Protein AF-A0A6L2M7M3-F1 (afdb_monomer_lite)

Radius of gyration: 25.49 Å; chains: 1; bounding box: 40×54×68 Å

InterPro domains:
  IPR006594 LIS1 homology motif [PS50896] (2-34)
  IPR007582 TFIID subunit TAF5, NTD2 domain [PF04494] (57-158)
  IPR007582 TFIID subunit TAF5, NTD2 domain [cd08044] (58-158)
  IPR037264 TFIID subunit TAF5, NTD2 domain superfamily [G3DSA:1.25.40.500] (37-158)
  IPR037264 TFIID subunit TAF5, NTD2 domain superfamily [SSF160897] (48-158)

Sequence (158 aa):
MDKEDYDKLIIKYLRRRGFTQTEQIFQQEQQNNNADTSQLDPDVTKQILGLSQSESVPALYHDGYSKLRSWTDSSLELYKHELLRVLYPVFIHCFMDLIAKGHLQEARTFFNTFRGDHEMMHSRDLTKLEGVLSPSHLEEMEFAHTLRQSKVKIKICQ

Foldseek 3Di:
DDPVVVLVVVLVVCVVVVVPVVNVVSVVVVVVVVPDPDDDPPVNVCVVVVVVVPPDPLVCLLVVLVVLVVVLVPDDPVCNVLSLVVSVLSLVVSLLSCQLVVVQVSSVVSCVVCVVSCCVPQVVVSVVVVPPRHNVVCVVDPVNVCSVPDDDDRDGDD

pLDDT: mean 74.79, std 11.41, range [43.62, 88.94]

Structure (mmCIF, N/CA/C/O backbone):
data_AF-A0A6L2M7M3-F1
#
_entry.id   AF-A0A6L2M7M3-F1
#
loop_
_atom_site.group_PDB
_atom_site.id
_atom_site.type_symbol
_atom_site.label_atom_id
_atom_site.label_alt_id
_atom_site.label_comp_id
_atom_site.label_asym_id
_atom_site.label_entity_id
_atom_site.label_seq_id
_atom_site.pdbx_PDB_ins_code
_atom_site.Cartn_x
_atom_site.Cartn_y
_atom_site.Cartn_z
_atom_site.occupancy
_atom_site.B_iso_or_equiv
_atom_site.auth_seq_id
_atom_site.auth_comp_id
_atom_site.auth_asym_id
_atom_site.auth_atom_id
_atom_site.pdbx_PDB_model_num
ATOM 1 N N . MET A 1 1 ? -5.192 -27.085 47.173 1.00 52.66 1 MET A N 1
ATOM 2 C CA . MET A 1 1 ? -6.113 -27.798 46.268 1.00 52.66 1 MET A CA 1
ATOM 3 C C . MET A 1 1 ? -5.301 -28.083 45.030 1.00 52.66 1 MET A C 1
ATOM 5 O O . MET A 1 1 ? -4.847 -27.134 44.397 1.00 52.66 1 MET A O 1
ATOM 9 N N . ASP A 1 2 ? -4.983 -29.350 44.809 1.00 72.25 2 ASP A N 1
ATOM 10 C CA . ASP A 1 2 ? -3.949 -29.757 43.861 1.00 72.25 2 ASP A CA 1
ATOM 11 C C . ASP A 1 2 ? -4.478 -29.709 42.424 1.00 72.25 2 ASP A C 1
ATOM 13 O O . ASP A 1 2 ? -5.677 -29.863 42.189 1.00 72.25 2 ASP A O 1
ATOM 17 N N . LYS A 1 3 ? -3.599 -29.457 41.446 1.00 72.19 3 LYS A N 1
ATOM 18 C CA . LYS A 1 3 ? -3.962 -29.394 40.014 1.00 72.19 3 LYS A CA 1
ATOM 19 C C . LYS A 1 3 ? -4.740 -30.635 39.561 1.00 72.19 3 LYS A C 1
ATOM 21 O O . LYS A 1 3 ? -5.735 -30.521 38.857 1.00 72.19 3 LYS A O 1
ATOM 26 N N . GLU A 1 4 ? -4.353 -31.795 40.077 1.00 74.50 4 GLU A N 1
ATOM 27 C CA . GLU A 1 4 ? -5.000 -33.074 39.788 1.00 74.50 4 GLU A CA 1
ATOM 28 C C . GLU A 1 4 ? -6.469 -33.136 40.239 1.00 74.50 4 GLU A C 1
ATOM 30 O O . GLU A 1 4 ? -7.274 -33.839 39.624 1.00 74.50 4 GLU A O 1
ATOM 35 N N . ASP A 1 5 ? -6.847 -32.406 41.293 1.00 81.50 5 ASP A N 1
ATOM 36 C CA . ASP A 1 5 ? -8.242 -32.330 41.742 1.00 81.50 5 ASP A CA 1
ATOM 37 C C . ASP A 1 5 ? -9.095 -31.466 40.807 1.00 81.50 5 ASP A C 1
ATOM 39 O O . ASP A 1 5 ? -10.264 -31.785 40.569 1.00 81.50 5 ASP A O 1
ATOM 43 N N . TYR A 1 6 ? -8.515 -30.410 40.228 1.00 84.94 6 TYR A N 1
ATOM 44 C CA . TYR A 1 6 ? -9.181 -29.608 39.199 1.00 84.94 6 TYR A CA 1
ATOM 45 C C . TYR A 1 6 ? -9.397 -30.413 37.920 1.00 84.94 6 TYR A C 1
ATOM 47 O O . TYR A 1 6 ? -10.501 -30.402 37.374 1.00 84.94 6 TYR A O 1
ATOM 55 N N . ASP A 1 7 ? -8.398 -31.178 37.490 1.00 82.88 7 ASP A N 1
ATOM 56 C CA . ASP A 1 7 ? -8.493 -31.997 36.279 1.00 82.88 7 ASP A CA 1
ATOM 57 C C . ASP A 1 7 ? -9.574 -33.078 36.421 1.00 82.88 7 ASP A C 1
ATOM 59 O O . ASP A 1 7 ? -10.421 -33.263 35.539 1.00 82.88 7 ASP 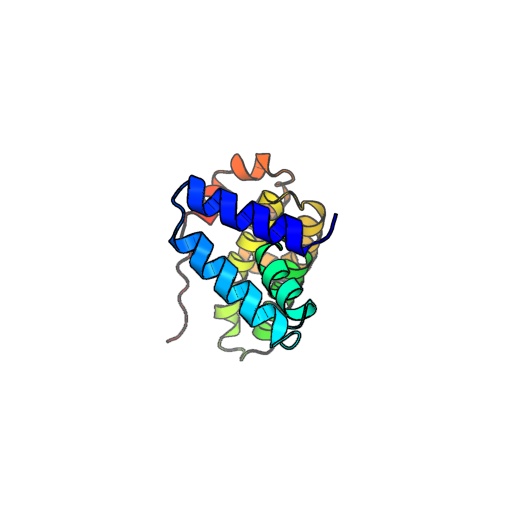A O 1
ATOM 63 N N . LYS A 1 8 ? -9.644 -33.728 37.591 1.00 84.44 8 LYS A N 1
ATOM 64 C CA . LYS A 1 8 ? -10.724 -34.673 37.922 1.00 84.44 8 LYS A CA 1
ATOM 65 C C . LYS A 1 8 ? -12.100 -34.003 37.908 1.00 84.44 8 LYS A C 1
ATOM 67 O O . LYS A 1 8 ? -13.078 -34.615 37.464 1.00 84.44 8 LYS A O 1
ATOM 72 N N . LEU A 1 9 ? -12.199 -32.758 38.379 1.00 86.50 9 LEU A N 1
ATOM 73 C CA . LEU A 1 9 ? -13.450 -31.998 38.378 1.00 86.50 9 LEU A CA 1
ATOM 74 C C . LEU A 1 9 ? -13.901 -31.649 36.951 1.00 86.50 9 LEU A C 1
ATOM 76 O O . LEU A 1 9 ? -15.084 -31.801 36.632 1.00 86.50 9 LEU A O 1
ATOM 80 N N . ILE A 1 10 ? -12.965 -31.252 36.085 1.00 85.38 10 ILE A N 1
ATOM 81 C CA . ILE A 1 10 ? -13.210 -30.913 34.676 1.00 85.38 10 ILE A CA 1
ATOM 82 C C . ILE A 1 10 ? -13.703 -32.143 33.906 1.00 85.38 10 ILE A C 1
ATOM 84 O O . ILE A 1 10 ? -14.741 -32.074 33.246 1.00 85.38 10 ILE A O 1
ATOM 88 N N . ILE A 1 11 ? -13.053 -33.300 34.063 1.00 84.38 11 ILE A N 1
ATOM 89 C CA . ILE A 1 11 ? -13.476 -34.554 33.413 1.00 84.38 11 ILE A CA 1
ATOM 90 C C . ILE A 1 11 ? -14.891 -34.951 33.858 1.00 84.38 11 ILE A C 1
ATOM 92 O O . ILE A 1 11 ? -15.746 -35.302 33.039 1.00 84.38 11 ILE A O 1
ATOM 96 N N . LYS A 1 12 ? -15.185 -34.842 35.159 1.00 86.06 12 LYS A N 1
ATOM 97 C CA . LYS A 1 12 ? -16.521 -35.138 35.700 1.00 86.06 12 LYS A CA 1
ATOM 98 C C . LYS A 1 12 ? -17.590 -34.199 35.133 1.00 86.06 12 LYS A C 1
ATOM 100 O O . LYS A 1 12 ? -18.716 -34.639 34.883 1.00 86.06 12 LYS A O 1
ATOM 105 N N . TYR A 1 13 ? -17.251 -32.928 34.922 1.00 88.12 13 TYR A N 1
ATOM 106 C CA . TYR A 1 13 ? -18.142 -31.940 34.316 1.00 88.12 13 TYR A CA 1
ATOM 107 C C . TYR A 1 13 ? -18.400 -32.228 32.830 1.00 88.12 13 TYR A C 1
ATOM 109 O O . TYR A 1 13 ? -19.559 -32.260 32.406 1.00 88.12 13 TYR A O 1
ATOM 117 N N . LEU A 1 14 ? -17.349 -32.511 32.056 1.00 87.25 14 LEU A N 1
ATOM 118 C CA . LEU A 1 14 ? -17.443 -32.834 30.628 1.00 87.25 14 LEU A CA 1
ATOM 119 C C . LEU A 1 14 ? -18.310 -34.076 30.388 1.00 87.25 14 LEU A C 1
ATOM 121 O O . LEU A 1 14 ? -19.216 -34.046 29.550 1.00 87.25 14 LEU A O 1
ATOM 125 N N . ARG A 1 15 ? -18.132 -35.116 31.214 1.00 82.06 15 ARG A N 1
ATOM 126 C CA . ARG A 1 15 ? -18.962 -36.328 31.185 1.00 82.06 15 ARG A CA 1
ATOM 127 C C . ARG A 1 15 ? -20.424 -36.044 31.509 1.00 82.06 15 ARG A C 1
ATOM 129 O O . ARG A 1 15 ? -21.317 -36.582 30.863 1.00 82.06 15 ARG A O 1
ATOM 136 N N . ARG A 1 16 ? -20.688 -35.185 32.501 1.00 88.25 16 ARG A N 1
ATOM 137 C CA . ARG A 1 16 ? -22.059 -34.822 32.899 1.00 88.25 16 ARG A CA 1
ATOM 138 C C . ARG A 1 16 ? -22.804 -34.081 31.788 1.00 88.25 16 ARG A C 1
ATOM 140 O O . ARG A 1 16 ? -24.019 -34.221 31.690 1.00 88.25 16 ARG A O 1
ATOM 147 N N . ARG A 1 17 ? -22.090 -33.294 30.982 1.00 85.38 17 ARG A N 1
ATOM 148 C CA . ARG A 1 17 ? -22.642 -32.513 29.866 1.00 85.38 17 ARG A CA 1
ATOM 149 C C . ARG A 1 17 ? -22.679 -33.265 28.529 1.00 85.38 17 ARG A C 1
ATOM 151 O O . ARG A 1 17 ? -23.317 -32.771 27.609 1.00 85.38 17 ARG A O 1
ATOM 158 N N . GLY A 1 18 ? -22.046 -34.436 28.429 1.00 81.25 18 GLY A N 1
ATOM 159 C CA . GLY A 1 18 ? -22.053 -35.261 27.216 1.00 81.25 18 GLY A CA 1
ATOM 160 C C . GLY A 1 18 ? -21.029 -34.848 26.152 1.00 81.25 18 GLY A C 1
ATOM 161 O O . GLY A 1 18 ? -21.172 -35.233 24.996 1.00 81.25 18 GLY A O 1
ATOM 162 N N . PHE A 1 19 ? -19.993 -34.088 26.517 1.00 81.94 19 PHE A N 1
ATOM 163 C CA . PHE A 1 19 ? -18.924 -33.684 25.596 1.00 81.94 19 PHE A CA 1
ATOM 164 C C . PHE A 1 19 ? -17.858 -34.782 25.464 1.00 81.94 19 PHE A C 1
ATOM 166 O O . PHE A 1 19 ? -16.736 -34.646 25.949 1.00 81.94 19 PHE A O 1
ATOM 173 N N . THR A 1 20 ? -18.217 -35.888 24.811 1.00 76.44 20 THR A N 1
ATOM 174 C CA . THR A 1 20 ? -17.347 -37.068 24.643 1.00 76.44 20 THR A CA 1
ATOM 175 C C . T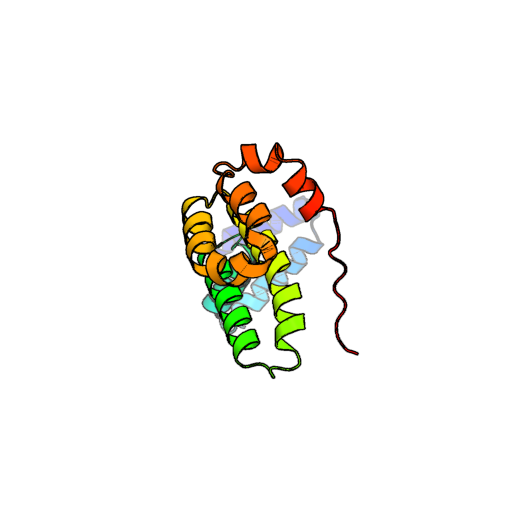HR A 1 20 ? -16.098 -36.770 23.815 1.00 76.44 20 THR A C 1
ATOM 177 O O . THR A 1 20 ? -15.006 -37.205 24.169 1.00 76.44 20 THR A O 1
ATOM 180 N N . GLN A 1 21 ? -16.235 -35.969 22.755 1.00 73.00 21 GLN A N 1
ATOM 181 C CA . GLN A 1 21 ? -15.111 -35.555 21.910 1.00 73.00 21 GLN A CA 1
ATOM 182 C C . GLN A 1 21 ? -14.098 -34.703 22.691 1.00 73.00 21 GLN A C 1
ATOM 184 O O . GLN A 1 21 ? -12.893 -34.900 22.573 1.00 73.00 21 GLN A O 1
ATOM 189 N N . THR A 1 22 ? -14.577 -33.787 23.536 1.00 75.44 22 THR A N 1
ATOM 190 C CA . THR A 1 22 ? -13.723 -32.918 24.360 1.00 75.44 22 THR A CA 1
ATOM 191 C C . THR A 1 22 ? -13.041 -33.689 25.492 1.00 75.44 22 THR A C 1
ATOM 193 O O . THR A 1 22 ? -11.886 -33.409 25.796 1.00 75.44 22 THR A O 1
ATOM 196 N N . GLU A 1 23 ? -13.709 -34.686 26.088 1.00 78.31 23 GLU A N 1
ATOM 197 C CA . GLU A 1 23 ? -13.100 -35.586 27.085 1.00 78.31 23 GLU A CA 1
ATOM 198 C C . GLU A 1 23 ? -11.921 -36.373 26.487 1.00 78.31 23 GLU A C 1
ATOM 200 O O . GLU A 1 23 ? -10.866 -36.454 27.113 1.00 78.31 23 GLU A O 1
ATOM 205 N N . GLN A 1 24 ? -12.074 -36.907 25.270 1.00 76.00 24 GLN A N 1
ATOM 206 C CA . GLN A 1 24 ? -11.018 -37.663 24.583 1.00 76.00 24 GLN A CA 1
ATOM 207 C C . GLN A 1 24 ? -9.799 -36.795 24.253 1.00 76.00 24 GLN A C 1
ATOM 209 O O . GLN A 1 24 ? -8.670 -37.212 24.501 1.00 76.00 24 GLN A O 1
ATOM 214 N N . ILE A 1 25 ? -10.027 -35.578 23.748 1.00 79.88 25 ILE A N 1
ATOM 215 C CA . ILE A 1 25 ? -8.953 -34.617 23.452 1.00 79.88 25 ILE A CA 1
ATOM 216 C C . ILE A 1 25 ? -8.200 -34.248 24.737 1.00 79.88 25 ILE A C 1
ATOM 218 O O . ILE A 1 25 ? -6.974 -34.297 24.765 1.00 79.88 25 ILE A O 1
ATOM 222 N N . PHE A 1 26 ? -8.920 -33.960 25.824 1.00 79.19 26 PHE A N 1
ATOM 223 C CA . PHE A 1 26 ? -8.312 -33.586 27.104 1.00 79.19 26 PHE A CA 1
ATOM 224 C C . PHE A 1 26 ? -7.465 -34.720 27.710 1.00 79.19 26 PHE A C 1
ATOM 226 O O . PHE A 1 26 ? -6.377 -34.479 28.227 1.00 79.19 26 PHE A O 1
ATOM 233 N N . GLN A 1 27 ? -7.920 -35.975 27.606 1.00 77.31 27 GLN A N 1
ATOM 234 C CA . GLN A 1 27 ? -7.138 -37.144 28.035 1.00 77.31 27 GLN A CA 1
ATOM 235 C C . GLN A 1 27 ? -5.878 -37.340 27.181 1.00 77.31 27 GLN A C 1
ATOM 237 O O . GLN A 1 27 ? -4.815 -37.659 27.716 1.00 77.31 27 GLN A O 1
ATOM 242 N N . GLN A 1 28 ? -5.982 -37.115 25.868 1.00 77.62 28 GLN A N 1
ATOM 243 C CA . GLN A 1 28 ? -4.843 -37.180 24.954 1.00 77.62 28 GLN A CA 1
ATOM 244 C C . GLN A 1 28 ? -3.802 -36.097 25.275 1.00 77.62 28 GLN A C 1
ATOM 246 O O . GLN A 1 28 ? -2.610 -36.396 25.314 1.00 77.62 28 GLN A O 1
ATOM 251 N N . GLU A 1 29 ? -4.232 -34.870 25.581 1.00 72.31 29 GLU A N 1
ATOM 252 C CA . GLU A 1 29 ? -3.339 -33.784 26.006 1.00 72.31 29 GLU A CA 1
ATOM 253 C C . GLU A 1 29 ? -2.683 -34.052 27.366 1.00 72.31 29 GLU A C 1
ATOM 255 O O . GLU A 1 29 ? -1.507 -33.739 27.551 1.00 72.31 29 GLU A O 1
ATOM 260 N N . GLN A 1 30 ? -3.397 -34.670 28.312 1.00 70.62 30 GLN A N 1
ATOM 261 C CA . GLN A 1 30 ? -2.837 -35.049 29.612 1.00 70.62 30 GLN A CA 1
ATOM 262 C C . GLN A 1 30 ? -1.744 -36.118 29.472 1.00 70.62 30 GLN A C 1
ATOM 264 O O . GLN A 1 30 ? -0.726 -36.065 30.162 1.00 70.62 30 GLN A O 1
ATOM 269 N N . GLN A 1 31 ? -1.932 -37.067 28.550 1.00 64.75 31 GLN A N 1
ATOM 270 C CA . GLN A 1 31 ? -0.928 -38.081 28.237 1.00 64.75 31 GLN A CA 1
ATOM 271 C C . GLN A 1 31 ? 0.274 -37.483 27.489 1.00 64.75 31 GLN A C 1
ATOM 273 O O . GLN A 1 31 ? 1.409 -37.875 27.757 1.00 64.75 31 GLN A O 1
ATOM 278 N N . ASN A 1 32 ? 0.041 -36.490 26.626 1.00 61.25 32 ASN A N 1
ATOM 279 C CA . ASN A 1 32 ? 1.093 -35.790 25.887 1.00 61.25 32 ASN A CA 1
ATOM 280 C C . ASN A 1 32 ? 1.918 -34.833 26.774 1.00 61.25 32 ASN A C 1
ATOM 282 O O . ASN A 1 32 ? 3.121 -34.683 26.574 1.00 61.25 32 ASN A O 1
ATOM 286 N N . ASN A 1 33 ? 1.312 -34.244 27.814 1.00 57.84 33 ASN A N 1
ATOM 287 C CA . ASN A 1 33 ? 2.004 -33.383 28.786 1.00 57.84 33 ASN A CA 1
ATOM 288 C C . ASN A 1 33 ? 3.060 -34.127 29.626 1.00 57.84 33 ASN A C 1
ATOM 290 O O . ASN A 1 33 ? 3.991 -33.499 30.121 1.00 57.84 33 ASN A O 1
ATOM 294 N N . ASN A 1 34 ? 2.938 -35.451 29.776 1.00 55.44 34 ASN A N 1
ATOM 295 C CA . ASN A 1 34 ? 3.945 -36.272 30.459 1.00 55.44 34 ASN A CA 1
ATOM 296 C C . ASN A 1 34 ? 5.078 -36.744 29.534 1.00 55.44 34 ASN A C 1
ATOM 298 O O . ASN A 1 34 ? 6.069 -37.271 30.038 1.00 55.44 34 ASN A O 1
ATOM 302 N N . ALA A 1 35 ? 4.943 -36.583 28.212 1.00 49.72 35 ALA A N 1
ATOM 303 C CA . ALA A 1 35 ? 5.903 -37.101 27.241 1.00 49.72 35 ALA A CA 1
ATOM 304 C C . ALA A 1 35 ? 6.745 -36.019 26.553 1.00 49.72 35 ALA A C 1
ATOM 306 O O . ALA A 1 35 ? 7.914 -36.284 26.317 1.00 49.72 35 ALA A O 1
ATOM 307 N N . ASP A 1 36 ? 6.244 -34.803 26.301 1.00 43.62 36 ASP A N 1
ATOM 308 C CA . ASP A 1 36 ? 7.001 -33.835 25.492 1.00 43.62 36 ASP A CA 1
ATOM 309 C C . ASP A 1 36 ? 6.762 -32.375 25.910 1.00 43.62 36 ASP A C 1
ATOM 311 O O . ASP A 1 36 ? 6.028 -31.612 25.283 1.00 43.62 36 ASP A O 1
ATOM 315 N N . THR A 1 37 ? 7.480 -31.928 26.945 1.00 48.16 37 THR A N 1
ATOM 316 C CA . THR A 1 37 ? 7.873 -30.511 27.065 1.00 48.16 37 THR A CA 1
ATOM 317 C C . THR A 1 37 ? 9.115 -30.286 26.201 1.00 48.16 37 THR A C 1
ATOM 319 O O . THR A 1 37 ? 10.210 -30.116 26.722 1.00 48.16 37 THR A O 1
ATOM 322 N N . SER A 1 38 ? 8.969 -30.406 24.882 1.00 50.75 38 SER A N 1
ATOM 323 C CA . SER A 1 38 ? 9.955 -30.118 23.821 1.00 50.75 38 SER A CA 1
ATOM 324 C C . SER A 1 38 ? 9.260 -30.536 22.520 1.00 50.75 38 SER A C 1
ATOM 326 O O . SER A 1 38 ? 9.173 -31.714 22.235 1.00 50.75 38 SER A O 1
ATOM 328 N N . GLN A 1 39 ? 8.635 -29.693 21.712 1.00 49.38 39 GLN A N 1
ATOM 329 C CA . GLN A 1 39 ? 9.321 -28.830 20.759 1.00 49.38 39 GLN A CA 1
ATOM 330 C C . GLN A 1 39 ? 8.250 -28.058 19.977 1.00 49.38 39 GLN A C 1
ATOM 332 O O . GLN A 1 39 ? 7.821 -28.488 18.915 1.00 49.38 39 GLN A O 1
ATOM 337 N N . LEU A 1 40 ? 7.829 -26.907 20.478 1.00 51.44 40 LEU A N 1
ATOM 338 C CA . LEU A 1 40 ? 7.519 -25.758 19.635 1.00 51.44 40 LEU A CA 1
ATOM 339 C C . LEU A 1 40 ? 7.937 -24.562 20.474 1.00 51.44 40 LEU A C 1
ATOM 341 O O . LEU A 1 40 ? 7.348 -24.317 21.527 1.00 51.44 40 LEU A O 1
ATOM 345 N N . ASP A 1 41 ? 9.003 -23.882 20.055 1.00 51.47 41 ASP A N 1
ATOM 346 C CA . ASP A 1 41 ? 9.516 -22.713 20.756 1.00 51.47 41 ASP A CA 1
ATOM 347 C C . ASP A 1 41 ? 8.352 -21.763 21.097 1.00 51.47 41 ASP A C 1
ATOM 349 O O . ASP A 1 41 ? 7.552 -21.417 20.213 1.00 51.47 41 ASP A O 1
ATOM 353 N N . PRO A 1 42 ? 8.228 -21.312 22.360 1.00 56.66 42 PRO A N 1
ATOM 354 C CA . PRO A 1 42 ? 7.235 -20.311 22.730 1.00 56.66 42 PRO A CA 1
ATOM 355 C C . PRO A 1 42 ? 7.436 -19.012 21.935 1.00 56.66 42 PRO A C 1
ATOM 357 O O . PRO A 1 42 ? 6.526 -18.195 21.864 1.00 56.66 42 PRO A O 1
ATOM 360 N N . ASP A 1 43 ? 8.609 -18.828 21.322 1.00 56.94 43 ASP A N 1
ATOM 361 C CA . ASP A 1 43 ? 8.908 -17.739 20.399 1.00 56.94 43 ASP A CA 1
ATOM 362 C C . ASP A 1 43 ? 8.314 -17.969 19.001 1.00 56.94 43 ASP A C 1
ATOM 364 O O . ASP A 1 43 ? 7.700 -17.068 18.448 1.00 56.94 43 ASP A O 1
ATOM 368 N N . VAL A 1 44 ? 8.360 -19.192 18.457 1.00 62.12 44 VAL A N 1
ATOM 369 C CA . VAL A 1 44 ? 7.742 -19.514 17.155 1.00 62.12 44 VAL A CA 1
ATOM 370 C C . VAL A 1 44 ? 6.220 -19.485 17.258 1.00 62.12 44 VAL A C 1
ATOM 372 O O . VAL A 1 44 ? 5.546 -18.959 16.378 1.00 62.12 44 VAL A O 1
ATOM 375 N N . THR A 1 45 ? 5.649 -19.973 18.360 1.00 60.22 45 THR A N 1
ATOM 376 C CA . THR A 1 45 ? 4.202 -19.849 18.599 1.00 60.22 45 THR A CA 1
ATOM 377 C C . THR A 1 45 ? 3.790 -18.404 18.880 1.00 60.22 45 THR A C 1
ATOM 379 O O . THR A 1 45 ? 2.769 -17.977 18.349 1.00 60.22 45 THR A O 1
ATOM 382 N N . LYS A 1 46 ? 4.593 -17.600 19.596 1.00 60.91 46 LYS A N 1
ATOM 383 C CA . LYS A 1 46 ? 4.385 -16.141 19.698 1.00 60.91 46 LYS A CA 1
ATOM 384 C C . LYS A 1 46 ? 4.552 -15.419 18.369 1.00 60.91 46 LYS A C 1
ATOM 386 O O . LYS A 1 46 ? 3.852 -14.441 18.152 1.00 60.91 46 LYS A O 1
ATOM 391 N N . GLN A 1 47 ? 5.429 -15.873 17.484 1.00 59.31 47 GLN A N 1
ATOM 392 C CA . GLN A 1 47 ? 5.603 -15.303 16.153 1.00 59.31 47 GLN A CA 1
ATOM 393 C C . GLN A 1 47 ? 4.440 -15.682 15.240 1.00 59.31 47 GLN A C 1
ATOM 395 O O . GLN A 1 47 ? 3.904 -14.809 14.584 1.00 59.31 47 GLN A O 1
ATOM 400 N N . ILE A 1 48 ? 3.972 -16.930 15.231 1.00 61.06 48 ILE A N 1
ATOM 401 C CA . ILE A 1 48 ? 2.819 -17.362 14.420 1.00 61.06 48 ILE A CA 1
ATOM 402 C C . ILE A 1 48 ? 1.514 -16.740 14.941 1.00 61.06 48 ILE A C 1
ATOM 404 O O . ILE A 1 48 ? 0.684 -16.259 14.164 1.00 61.06 48 ILE A O 1
ATOM 408 N N . LEU A 1 49 ? 1.346 -16.685 16.264 1.00 55.16 49 LEU A N 1
ATOM 409 C CA . LEU A 1 49 ? 0.218 -16.015 16.905 1.00 55.16 49 LEU A CA 1
ATOM 410 C C . LEU A 1 49 ? 0.340 -14.488 16.782 1.00 55.16 49 LEU A C 1
ATOM 412 O O . LEU A 1 49 ? -0.664 -13.816 16.593 1.00 55.16 49 LEU A O 1
ATOM 416 N N . GLY A 1 50 ? 1.559 -13.951 16.799 1.00 50.44 50 GLY A N 1
ATOM 417 C CA . GLY A 1 50 ? 1.883 -12.549 16.551 1.00 50.44 50 GLY A CA 1
ATOM 418 C C . GLY A 1 50 ? 1.651 -12.140 15.103 1.00 50.44 50 GLY A C 1
ATOM 419 O O . GLY A 1 50 ? 1.130 -11.065 14.887 1.00 50.44 50 GLY A O 1
ATOM 420 N N . LEU A 1 51 ? 1.915 -13.005 14.125 1.00 52.91 51 LEU A N 1
ATOM 421 C CA . LEU A 1 51 ? 1.582 -12.807 12.710 1.00 52.91 51 LEU A CA 1
ATOM 422 C C . LEU A 1 51 ? 0.065 -12.819 12.481 1.00 52.91 51 LEU A C 1
ATOM 424 O O . LEU A 1 51 ? -0.436 -12.123 11.602 1.00 52.91 51 LEU A O 1
ATOM 428 N N . SER A 1 52 ? -0.661 -13.593 13.291 1.00 50.28 52 SER A N 1
ATOM 429 C CA . SER A 1 52 ? -2.126 -13.675 13.243 1.00 50.28 52 SER A CA 1
ATOM 430 C C . SER A 1 52 ? -2.814 -12.559 14.045 1.00 50.28 52 SER A C 1
ATOM 432 O O . SER A 1 52 ? -3.943 -12.202 13.730 1.00 50.28 52 SER A O 1
ATOM 434 N N . GLN A 1 53 ? -2.148 -11.995 15.063 1.00 48.06 53 GLN A N 1
ATOM 435 C CA . GLN A 1 53 ? -2.619 -10.857 15.872 1.00 48.06 53 GLN A CA 1
ATOM 436 C C . GLN A 1 53 ? -2.050 -9.503 15.408 1.00 48.06 53 GLN A C 1
ATOM 438 O O . GLN A 1 53 ? -2.539 -8.460 15.834 1.00 48.06 53 GLN A O 1
ATOM 443 N N . SER A 1 54 ? -1.044 -9.480 14.528 1.00 46.38 54 SER A N 1
ATOM 444 C CA . SER A 1 54 ? -0.482 -8.263 13.937 1.00 46.38 54 SER A CA 1
ATOM 445 C C . SER A 1 54 ? -1.333 -7.800 12.763 1.00 46.38 54 SER A C 1
ATOM 447 O O . SER A 1 54 ? -0.872 -7.698 11.623 1.00 46.38 54 SER A O 1
ATOM 449 N N . GLU A 1 55 ? -2.583 -7.451 13.031 1.00 48.84 55 GLU A N 1
ATOM 450 C CA . GLU A 1 55 ? -3.193 -6.395 12.242 1.00 48.84 55 GLU A CA 1
ATOM 451 C C . GLU A 1 55 ? -2.385 -5.114 12.495 1.00 48.84 55 GLU A C 1
ATOM 453 O O . GLU A 1 55 ? -2.610 -4.389 13.451 1.00 48.84 55 GLU A O 1
ATOM 458 N N . SER A 1 56 ? -1.425 -4.841 11.604 1.00 58.47 56 SER A N 1
ATOM 459 C CA . SER A 1 56 ? -0.748 -3.548 11.453 1.00 58.47 56 SER A CA 1
ATOM 460 C C . SER A 1 56 ? 0.278 -3.177 12.519 1.00 58.47 56 SER A C 1
ATOM 462 O O . SER A 1 56 ? 0.044 -2.333 13.376 1.00 58.47 56 SER A O 1
ATOM 464 N N . VAL A 1 57 ? 1.503 -3.678 12.352 1.00 64.81 57 VAL A N 1
ATOM 465 C CA . VAL A 1 57 ? 2.657 -2.820 12.639 1.00 64.81 57 VAL A CA 1
ATOM 466 C C . VAL A 1 57 ? 2.823 -1.918 11.408 1.00 64.81 57 VAL A C 1
ATOM 468 O O . VAL A 1 57 ? 3.191 -2.431 10.348 1.00 64.81 57 VAL A O 1
ATOM 471 N N . PRO A 1 58 ? 2.573 -0.597 11.489 1.00 66.81 58 PRO A N 1
ATOM 472 C CA . PRO A 1 58 ? 2.699 0.316 10.345 1.00 66.81 58 PRO A CA 1
ATOM 473 C C . PRO A 1 58 ? 4.084 0.267 9.682 1.00 66.81 58 PRO A C 1
ATOM 475 O O . PRO A 1 58 ? 4.224 0.486 8.479 1.00 66.81 58 PRO A O 1
ATOM 478 N N . ALA A 1 59 ? 5.111 -0.101 10.456 1.00 70.06 59 ALA A N 1
ATOM 479 C CA . ALA A 1 59 ? 6.471 -0.295 9.968 1.00 70.06 59 ALA A CA 1
ATOM 480 C C . ALA A 1 59 ? 6.598 -1.423 8.927 1.00 70.06 59 ALA A C 1
ATOM 482 O O . ALA A 1 59 ? 7.471 -1.338 8.068 1.00 70.06 59 ALA A O 1
ATOM 483 N N . LEU A 1 60 ? 5.724 -2.439 8.943 1.00 78.00 60 LEU A N 1
ATOM 484 C CA . LEU A 1 60 ? 5.740 -3.518 7.947 1.00 78.00 60 LEU A CA 1
ATOM 485 C C . LEU A 1 60 ? 5.323 -3.025 6.560 1.00 78.00 60 LEU A C 1
ATOM 487 O O . LEU A 1 60 ? 5.893 -3.466 5.567 1.00 78.00 60 LEU A O 1
ATOM 491 N N . TYR A 1 61 ? 4.375 -2.085 6.480 1.00 79.19 61 TYR A N 1
ATOM 492 C CA . TYR A 1 61 ? 3.987 -1.472 5.206 1.00 79.19 61 TYR A CA 1
ATOM 493 C C . TYR A 1 61 ? 5.137 -0.658 4.618 1.00 79.19 61 TYR A C 1
ATOM 495 O O . TYR A 1 61 ? 5.437 -0.768 3.430 1.00 79.19 61 TYR A O 1
ATOM 503 N N . HIS A 1 62 ? 5.821 0.113 5.465 1.00 83.50 62 HIS A N 1
ATOM 504 C CA . HIS A 1 62 ? 6.987 0.884 5.056 1.00 83.50 62 HIS A CA 1
ATOM 505 C C . HIS A 1 62 ? 8.145 -0.020 4.605 1.00 83.50 62 HIS A C 1
ATOM 507 O O . HIS A 1 62 ? 8.688 0.173 3.519 1.00 83.50 62 HIS A O 1
ATOM 513 N N . ASP A 1 63 ? 8.516 -1.020 5.408 1.00 85.38 63 ASP A N 1
ATOM 514 C CA . ASP A 1 63 ? 9.621 -1.936 5.102 1.00 85.38 63 ASP A CA 1
ATOM 515 C C . ASP A 1 63 ? 9.314 -2.830 3.891 1.00 85.38 63 ASP A C 1
ATOM 517 O O . ASP A 1 63 ? 10.138 -2.965 2.987 1.00 85.38 63 ASP A O 1
ATOM 521 N N . GLY A 1 64 ? 8.100 -3.380 3.811 1.00 87.00 64 GLY A N 1
ATOM 522 C CA . GLY A 1 64 ? 7.660 -4.207 2.688 1.00 87.00 64 GLY A CA 1
ATOM 523 C C . GLY A 1 64 ? 7.671 -3.443 1.366 1.00 87.00 64 GLY A C 1
ATOM 524 O O . GLY A 1 64 ? 8.197 -3.934 0.365 1.00 87.00 64 GLY A O 1
ATOM 525 N N . TYR A 1 65 ? 7.169 -2.208 1.369 1.00 88.62 65 TYR A N 1
ATOM 526 C CA . TYR A 1 65 ? 7.209 -1.356 0.186 1.00 88.62 65 TYR A CA 1
ATOM 527 C C . TYR A 1 65 ? 8.636 -0.917 -0.169 1.00 88.62 65 TYR A C 1
ATOM 529 O O . TYR A 1 65 ? 9.009 -0.929 -1.339 1.00 88.62 65 TYR A O 1
ATOM 537 N N . SER A 1 66 ? 9.467 -0.592 0.826 1.00 87.88 66 SER A N 1
ATOM 538 C CA . SER A 1 66 ? 10.882 -0.261 0.615 1.00 87.88 66 SER A CA 1
ATOM 539 C C . SER A 1 66 ? 11.644 -1.417 -0.044 1.00 87.88 66 SER A C 1
ATOM 541 O O . SER A 1 66 ? 12.376 -1.215 -1.015 1.00 87.88 66 SER A O 1
ATOM 543 N N . LYS A 1 67 ? 11.408 -2.654 0.412 1.00 88.94 67 LYS A N 1
ATOM 544 C CA . LYS A 1 67 ? 11.957 -3.872 -0.201 1.00 88.94 67 LYS A CA 1
ATOM 545 C C . LYS A 1 67 ? 11.481 -4.048 -1.640 1.00 88.94 67 LYS A C 1
ATOM 547 O O . LYS A 1 67 ? 12.307 -4.302 -2.512 1.00 88.94 67 LYS A O 1
ATOM 552 N N . LEU A 1 68 ? 10.185 -3.861 -1.904 1.00 87.81 68 LEU A N 1
ATOM 553 C CA . LEU A 1 68 ? 9.628 -3.936 -3.259 1.00 87.81 68 LEU A CA 1
ATOM 554 C C . LEU A 1 68 ? 10.240 -2.875 -4.186 1.00 87.81 68 LEU A C 1
ATOM 556 O O . LEU A 1 68 ? 10.581 -3.172 -5.332 1.00 87.81 68 LEU A O 1
ATOM 560 N N . ARG A 1 69 ? 10.422 -1.651 -3.686 1.00 87.38 69 ARG A N 1
ATOM 561 C CA . ARG A 1 69 ? 11.065 -0.555 -4.416 1.00 87.38 69 ARG A CA 1
ATOM 562 C C . ARG A 1 69 ? 12.526 -0.872 -4.727 1.00 87.38 69 ARG A C 1
ATOM 564 O O . ARG A 1 69 ? 12.936 -0.741 -5.873 1.00 87.38 69 ARG A O 1
ATOM 571 N N . SER A 1 70 ? 13.293 -1.331 -3.741 1.00 88.56 70 SER A N 1
ATOM 572 C CA . SER A 1 70 ? 14.698 -1.725 -3.922 1.00 88.56 70 SER A CA 1
ATOM 573 C C . SER A 1 70 ? 14.846 -2.885 -4.918 1.00 88.56 70 SER A C 1
ATOM 575 O O . SER A 1 70 ? 15.707 -2.875 -5.800 1.00 88.56 70 SER A O 1
ATOM 577 N N . TRP A 1 71 ? 13.939 -3.862 -4.856 1.00 87.56 71 TRP A N 1
ATOM 578 C CA . TRP A 1 71 ? 13.870 -4.944 -5.838 1.00 87.56 71 TRP A CA 1
ATOM 579 C C . TRP A 1 71 ? 13.536 -4.434 -7.249 1.00 87.56 71 TRP A C 1
ATOM 581 O O . TRP A 1 71 ? 14.143 -4.856 -8.231 1.00 87.56 71 TRP A O 1
ATOM 591 N N . THR A 1 72 ? 12.620 -3.472 -7.355 1.00 85.94 72 THR A N 1
ATOM 592 C CA . THR A 1 72 ? 12.282 -2.831 -8.633 1.00 85.94 72 THR A CA 1
ATOM 593 C C . THR A 1 72 ? 13.472 -2.068 -9.215 1.00 85.94 72 THR A C 1
ATOM 595 O O . THR A 1 72 ? 13.714 -2.132 -10.419 1.00 85.94 72 THR A O 1
ATOM 598 N N . ASP A 1 73 ? 14.252 -1.381 -8.380 1.00 83.25 73 ASP A N 1
ATOM 599 C CA . ASP A 1 73 ? 15.413 -0.619 -8.842 1.00 83.25 73 ASP A CA 1
ATOM 600 C C . ASP A 1 73 ? 16.599 -1.509 -9.250 1.00 83.25 73 ASP A C 1
ATOM 602 O O . ASP A 1 73 ? 17.302 -1.206 -10.215 1.00 83.25 73 ASP A O 1
ATOM 606 N N . SER A 1 74 ? 16.770 -2.652 -8.580 1.00 84.69 74 SER A N 1
ATOM 607 C CA . SER A 1 74 ? 17.759 -3.681 -8.942 1.00 84.69 74 SER A CA 1
ATOM 608 C C . SER A 1 74 ? 17.337 -4.565 -10.124 1.00 84.69 74 SER A C 1
ATOM 610 O O . SER A 1 74 ? 18.144 -5.348 -10.627 1.00 84.69 74 SER A O 1
ATOM 612 N N . SER A 1 75 ? 16.095 -4.433 -10.598 1.00 82.19 75 SER A N 1
ATOM 613 C CA . SER A 1 75 ? 15.591 -5.157 -11.766 1.00 82.19 75 SER A CA 1
ATO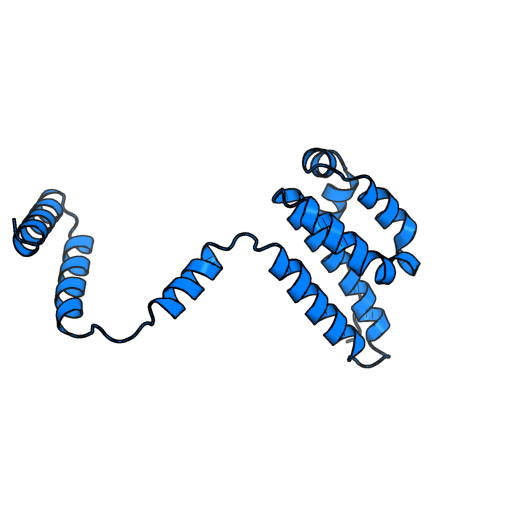M 614 C C . SER A 1 75 ? 16.074 -4.541 -13.085 1.00 82.19 75 SER A C 1
ATOM 616 O O . SER A 1 75 ? 16.420 -3.362 -13.171 1.00 82.19 75 SER A O 1
ATOM 618 N N . LEU A 1 76 ? 16.075 -5.355 -14.145 1.00 78.62 76 LEU A N 1
ATOM 619 C CA . LEU A 1 76 ? 16.531 -4.956 -15.477 1.00 78.62 76 LEU A CA 1
ATOM 620 C C . LEU A 1 76 ? 15.714 -3.765 -16.016 1.00 78.62 76 LEU A C 1
ATOM 622 O O . LEU A 1 76 ? 14.483 -3.775 -15.956 1.00 78.62 76 LEU A O 1
ATOM 626 N N . GLU A 1 77 ? 16.389 -2.767 -16.600 1.00 75.88 77 GLU A N 1
ATOM 627 C CA . GLU A 1 77 ? 15.772 -1.505 -17.057 1.00 75.88 77 GLU A CA 1
ATOM 628 C C . GLU A 1 77 ? 14.611 -1.692 -18.045 1.00 75.88 77 GLU A C 1
ATOM 630 O O . GLU A 1 77 ? 13.671 -0.893 -18.064 1.00 75.88 77 GLU A O 1
ATOM 635 N N . LEU A 1 78 ? 14.630 -2.791 -18.807 1.00 77.25 78 LEU A N 1
ATOM 636 C CA . LEU A 1 78 ? 13.552 -3.170 -19.720 1.00 77.25 78 LEU A CA 1
ATOM 637 C C . LEU A 1 78 ? 12.204 -3.325 -18.997 1.00 77.25 78 LEU A C 1
ATOM 639 O O . LEU A 1 78 ? 11.178 -2.888 -19.510 1.00 77.25 78 LEU A O 1
ATOM 643 N N . TYR A 1 79 ? 12.212 -3.890 -17.788 1.00 77.06 79 TYR A N 1
ATOM 644 C CA . TYR A 1 79 ? 11.003 -4.134 -17.003 1.00 77.06 79 TYR A CA 1
ATOM 645 C C . TYR A 1 79 ? 10.690 -2.997 -16.028 1.00 77.06 79 TYR A C 1
ATOM 647 O O . TYR A 1 79 ? 9.550 -2.889 -15.581 1.00 77.06 79 TYR A O 1
ATOM 655 N N . LYS A 1 80 ? 11.648 -2.106 -15.723 1.00 78.50 80 LYS A N 1
ATOM 656 C CA . LYS A 1 80 ? 11.450 -0.997 -14.766 1.00 78.50 80 LYS A CA 1
ATOM 657 C C . LYS A 1 80 ? 10.188 -0.185 -15.063 1.00 78.50 80 LYS A C 1
ATOM 659 O O . LYS A 1 80 ? 9.410 0.098 -14.159 1.00 78.50 80 LYS A O 1
ATOM 664 N N . HIS A 1 81 ? 9.931 0.120 -16.333 1.00 78.00 81 HIS A N 1
ATOM 665 C CA . HIS A 1 81 ? 8.748 0.873 -16.762 1.00 78.00 81 HIS A CA 1
ATOM 666 C C . HIS A 1 81 ? 7.420 0.136 -16.504 1.00 78.00 81 HIS A C 1
ATOM 668 O O . HIS A 1 81 ? 6.377 0.769 -16.330 1.00 78.00 81 HIS A O 1
ATOM 674 N N . GLU A 1 82 ? 7.429 -1.196 -16.491 1.00 82.56 82 GLU A N 1
ATOM 675 C CA . GLU A 1 82 ? 6.258 -2.011 -16.156 1.00 82.56 82 GLU A CA 1
ATOM 676 C C . GLU A 1 82 ? 6.093 -2.153 -14.647 1.00 82.56 82 GLU A C 1
ATOM 678 O O . GLU A 1 82 ? 4.988 -1.965 -14.137 1.00 82.56 82 GLU A O 1
ATOM 683 N N . LEU A 1 83 ? 7.193 -2.394 -13.928 1.00 81.12 83 LEU A N 1
ATOM 684 C CA . LEU A 1 83 ? 7.191 -2.493 -12.471 1.00 81.12 83 LEU A CA 1
ATOM 685 C C . LEU A 1 83 ? 6.749 -1.177 -11.819 1.00 81.12 83 LEU A C 1
ATOM 687 O O . LEU A 1 83 ? 5.936 -1.214 -10.902 1.00 81.12 83 LEU A O 1
ATOM 691 N N . LEU A 1 84 ? 7.180 -0.016 -12.326 1.00 80.44 84 LEU A N 1
ATOM 692 C CA . LEU A 1 84 ? 6.706 1.295 -11.852 1.00 80.44 84 LEU A CA 1
ATOM 693 C C . LEU A 1 84 ? 5.180 1.440 -11.966 1.00 80.44 84 LEU A C 1
ATOM 695 O O . LEU A 1 84 ? 4.534 2.041 -11.110 1.00 80.44 84 LEU A O 1
ATOM 699 N N . ARG A 1 85 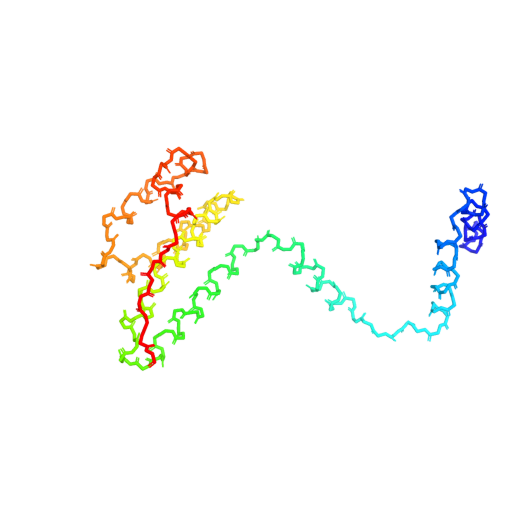? 4.583 0.830 -12.995 1.00 80.50 85 ARG A N 1
ATOM 700 C CA . ARG A 1 85 ? 3.131 0.829 -13.216 1.00 80.50 85 ARG A CA 1
ATOM 701 C C . ARG A 1 85 ? 2.381 -0.032 -12.196 1.00 80.50 85 ARG A C 1
ATOM 703 O O . ARG A 1 85 ? 1.224 0.255 -11.905 1.00 80.50 85 ARG A O 1
ATOM 710 N N . VAL A 1 86 ? 3.028 -1.073 -11.670 1.00 83.62 86 VAL A N 1
ATOM 711 C CA . VAL A 1 86 ? 2.531 -1.910 -10.561 1.00 83.62 86 VAL A CA 1
ATOM 712 C C . VAL A 1 86 ? 2.783 -1.245 -9.212 1.00 83.62 86 VAL A C 1
ATOM 714 O O . VAL A 1 86 ? 1.968 -1.367 -8.300 1.00 83.62 86 VAL A O 1
ATOM 717 N N . LEU A 1 87 ? 3.882 -0.506 -9.088 1.00 85.19 87 LEU A N 1
ATOM 718 C CA . LEU A 1 87 ? 4.291 0.121 -7.842 1.00 85.19 87 LEU A CA 1
ATOM 719 C C . LEU A 1 87 ? 3.277 1.174 -7.372 1.00 85.19 87 LEU A C 1
ATOM 721 O O . LEU A 1 87 ? 2.926 1.191 -6.194 1.00 85.19 87 LEU A O 1
ATOM 725 N N . TYR A 1 88 ? 2.725 1.965 -8.299 1.00 85.25 88 TYR A N 1
ATOM 726 C CA . TYR A 1 88 ? 1.711 2.978 -7.992 1.00 85.25 88 TYR A CA 1
ATOM 727 C C . TYR A 1 88 ? 0.449 2.418 -7.305 1.00 85.25 88 TYR A C 1
ATOM 729 O O . TYR A 1 88 ? 0.148 2.846 -6.192 1.00 85.25 88 TYR A O 1
ATOM 737 N N . PRO A 1 89 ? -0.310 1.466 -7.884 1.00 85.38 89 PRO A N 1
ATOM 738 C CA . PRO A 1 89 ? -1.506 0.952 -7.222 1.00 85.38 89 PRO A CA 1
ATOM 739 C C . PRO A 1 89 ? -1.186 0.287 -5.881 1.00 85.38 89 PRO A C 1
ATOM 741 O O . PRO A 1 89 ? -1.938 0.470 -4.926 1.00 85.38 89 PRO A O 1
ATOM 744 N N . VAL A 1 90 ? -0.051 -0.411 -5.764 1.00 86.56 90 VAL A N 1
ATOM 745 C CA . VAL A 1 90 ? 0.394 -0.983 -4.483 1.00 86.56 90 VAL A CA 1
ATOM 746 C C . VAL A 1 90 ? 0.632 0.116 -3.445 1.00 86.56 90 VAL A C 1
ATOM 748 O O . VAL A 1 90 ? 0.132 0.014 -2.327 1.00 86.56 90 VAL A O 1
ATOM 751 N N . PHE A 1 91 ? 1.333 1.190 -3.815 1.00 87.19 91 PHE A N 1
ATOM 752 C CA . PHE A 1 91 ? 1.577 2.344 -2.949 1.00 87.19 91 PHE A CA 1
ATOM 753 C C . PHE A 1 91 ? 0.272 2.954 -2.429 1.00 87.19 91 PHE A C 1
ATOM 755 O O . PHE A 1 91 ? 0.122 3.162 -1.223 1.00 87.19 91 PHE A O 1
ATOM 762 N N . ILE A 1 92 ? -0.691 3.199 -3.321 1.00 85.56 92 ILE A N 1
ATOM 763 C CA . ILE A 1 92 ? -1.949 3.841 -2.938 1.00 85.56 92 ILE A CA 1
ATOM 764 C C . ILE A 1 92 ? -2.793 2.920 -2.053 1.00 85.56 92 ILE A C 1
ATOM 766 O O . ILE A 1 92 ? -3.347 3.384 -1.057 1.00 85.56 92 ILE A O 1
ATOM 770 N N . HIS A 1 93 ? -2.861 1.620 -2.351 1.00 84.88 93 HIS A N 1
ATOM 771 C CA . HIS A 1 93 ? -3.576 0.670 -1.498 1.00 84.88 93 HIS A CA 1
ATOM 772 C C . HIS A 1 93 ? -2.952 0.570 -0.101 1.00 84.88 93 HIS A C 1
ATOM 774 O O . HIS A 1 93 ? -3.685 0.634 0.884 1.00 84.88 93 HIS A O 1
ATOM 780 N N . CYS A 1 94 ? -1.620 0.517 0.005 1.00 85.75 94 CYS A N 1
ATOM 781 C CA . CYS A 1 94 ? -0.928 0.552 1.296 1.00 85.75 94 CYS A CA 1
ATOM 782 C C . CYS A 1 94 ? -1.248 1.831 2.085 1.00 85.75 94 CYS A C 1
ATOM 784 O O . CYS A 1 94 ? -1.529 1.767 3.280 1.00 85.75 94 CYS A O 1
ATOM 786 N N . PHE A 1 95 ? -1.248 2.991 1.424 1.00 85.50 95 PHE A N 1
ATOM 787 C CA . PHE A 1 95 ? -1.593 4.266 2.055 1.00 85.50 95 PHE A CA 1
ATOM 788 C C . PHE A 1 95 ? -3.048 4.301 2.548 1.00 85.50 95 PHE A C 1
ATOM 790 O O . PHE A 1 95 ? -3.308 4.687 3.689 1.00 85.50 95 PHE A O 1
ATOM 797 N N . MET A 1 96 ? -3.996 3.850 1.721 1.00 81.69 96 MET A N 1
ATOM 798 C CA . MET A 1 96 ? -5.413 3.788 2.090 1.00 81.69 96 MET A CA 1
ATOM 799 C C . MET A 1 96 ? -5.666 2.818 3.245 1.00 81.69 96 MET A C 1
ATOM 801 O O . MET A 1 96 ? -6.464 3.123 4.127 1.00 81.69 96 MET A O 1
ATOM 805 N N . ASP A 1 97 ? -4.976 1.679 3.276 1.00 84.19 97 ASP A N 1
ATOM 806 C CA . ASP A 1 97 ? -5.094 0.716 4.370 1.00 84.19 97 ASP A CA 1
ATOM 807 C C . ASP A 1 97 ? -4.525 1.265 5.683 1.00 84.19 97 ASP A C 1
ATOM 809 O O . ASP A 1 97 ? -5.128 1.060 6.735 1.00 84.19 97 ASP A O 1
ATOM 813 N N . LEU A 1 98 ? -3.415 2.011 5.643 1.00 84.56 98 LEU A N 1
ATOM 814 C CA . LEU A 1 98 ? -2.869 2.678 6.831 1.00 84.56 98 LEU A CA 1
ATOM 815 C C . LEU A 1 98 ? -3.840 3.723 7.398 1.00 84.56 98 LEU A C 1
ATOM 817 O O . LEU A 1 98 ? -4.033 3.785 8.615 1.00 84.56 98 LEU A O 1
ATOM 821 N N . ILE A 1 99 ? -4.491 4.504 6.529 1.00 83.62 99 ILE A N 1
ATOM 822 C CA . ILE A 1 99 ? -5.514 5.473 6.945 1.00 83.62 99 ILE A CA 1
ATOM 823 C C . ILE A 1 99 ? -6.747 4.759 7.500 1.00 83.62 99 ILE A C 1
ATOM 825 O O . ILE A 1 99 ? -7.226 5.139 8.565 1.00 83.62 99 ILE A O 1
ATOM 829 N N . ALA A 1 100 ? -7.242 3.716 6.828 1.00 81.50 100 ALA A N 1
ATOM 830 C CA . ALA A 1 100 ? -8.413 2.959 7.275 1.00 81.50 100 ALA A CA 1
ATOM 831 C C . ALA A 1 100 ? -8.206 2.328 8.663 1.00 81.50 100 ALA A C 1
ATOM 833 O O . ALA A 1 100 ? -9.150 2.215 9.439 1.00 81.50 100 ALA A O 1
ATOM 834 N N . LYS A 1 101 ? -6.963 1.967 8.999 1.00 81.75 101 LYS A N 1
ATOM 835 C CA . LYS A 1 101 ? -6.577 1.435 10.314 1.00 81.75 101 LYS A CA 1
ATOM 836 C C . LYS A 1 101 ? -6.332 2.510 11.381 1.00 81.75 101 LYS A C 1
ATOM 838 O O . LYS A 1 101 ? -6.073 2.173 12.530 1.00 81.75 101 LYS A O 1
ATOM 843 N N . GLY A 1 102 ? -6.408 3.794 11.028 1.00 78.31 102 GLY A N 1
ATOM 844 C CA . GLY A 1 102 ? -6.239 4.918 11.956 1.00 78.31 102 GLY A CA 1
ATOM 845 C C . GLY A 1 102 ? -4.789 5.361 12.196 1.00 78.31 102 GLY A C 1
ATOM 846 O O . GLY A 1 102 ? -4.558 6.265 12.999 1.00 78.31 102 GLY A O 1
ATOM 847 N N . HIS A 1 103 ? -3.809 4.797 11.484 1.00 82.88 103 HIS A N 1
ATOM 848 C CA . HIS A 1 103 ? -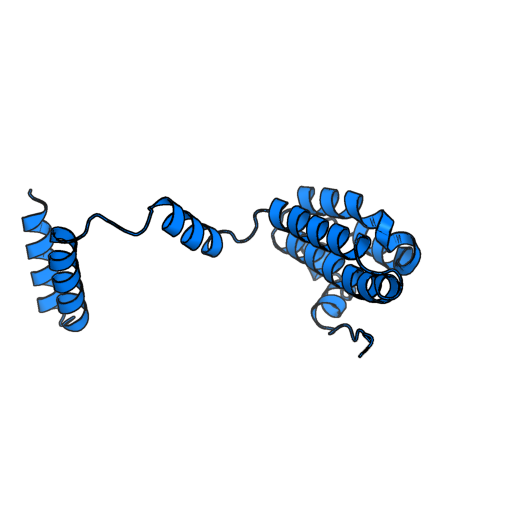2.384 5.141 11.609 1.00 82.88 103 HIS A CA 1
ATOM 849 C C . HIS A 1 103 ? -2.012 6.340 10.732 1.00 82.88 103 HIS A C 1
ATOM 851 O O . HIS A 1 103 ? -1.312 6.235 9.722 1.00 82.88 103 HIS A O 1
ATOM 857 N N . LEU A 1 104 ? -2.538 7.509 11.093 1.00 82.12 104 LEU A N 1
ATOM 858 C CA . LEU A 1 104 ? -2.453 8.697 10.248 1.00 82.12 104 LEU A CA 1
ATOM 859 C C . LEU A 1 104 ? -1.031 9.276 10.153 1.00 82.12 104 LEU A C 1
ATOM 861 O O . LEU A 1 104 ? -0.637 9.803 9.112 1.00 82.12 104 LEU A O 1
ATOM 865 N N . GLN A 1 105 ? -0.262 9.211 11.242 1.00 83.12 105 GLN A N 1
ATOM 866 C CA . GLN A 1 105 ? 1.086 9.778 11.291 1.00 83.12 105 GLN A CA 1
ATOM 867 C C . GLN A 1 105 ? 2.053 8.950 10.440 1.00 83.12 105 GLN A C 1
ATOM 869 O O . GLN A 1 105 ? 2.817 9.503 9.650 1.00 83.12 105 GLN A O 1
ATOM 874 N N . GLU A 1 106 ? 1.958 7.630 10.529 1.00 84.06 106 GLU A N 1
ATOM 875 C CA . GLU A 1 106 ? 2.751 6.695 9.742 1.00 84.06 106 GLU A CA 1
ATOM 876 C C . GLU A 1 106 ? 2.356 6.730 8.267 1.00 84.06 106 GLU A C 1
ATOM 878 O O . GLU A 1 106 ? 3.240 6.722 7.410 1.00 84.06 106 GLU A O 1
ATOM 883 N N . ALA A 1 107 ? 1.062 6.869 7.957 1.00 84.50 107 ALA A N 1
ATOM 884 C CA . ALA A 1 107 ? 0.591 7.080 6.589 1.00 84.50 107 ALA A CA 1
ATOM 885 C C . ALA A 1 107 ? 1.194 8.346 5.960 1.00 84.50 107 ALA A C 1
ATOM 887 O O . ALA A 1 107 ? 1.630 8.310 4.811 1.00 84.50 107 ALA A O 1
ATOM 888 N N . ARG A 1 108 ? 1.278 9.458 6.707 1.00 84.38 108 ARG A N 1
ATOM 889 C CA . ARG A 1 108 ? 1.909 10.702 6.224 1.00 84.38 108 ARG A CA 1
ATOM 890 C C . ARG A 1 108 ? 3.403 10.540 5.995 1.00 84.38 108 ARG A C 1
ATOM 892 O O . ARG A 1 108 ? 3.911 10.996 4.973 1.00 84.38 108 ARG A O 1
ATOM 899 N N . THR A 1 109 ? 4.104 9.891 6.921 1.00 87.38 109 THR A N 1
ATOM 900 C CA . THR A 1 109 ? 5.533 9.600 6.756 1.00 87.38 109 THR A CA 1
ATOM 901 C C . THR A 1 109 ? 5.759 8.726 5.526 1.00 87.38 109 THR A C 1
ATOM 903 O O . THR A 1 109 ? 6.580 9.064 4.681 1.00 87.38 109 THR A O 1
ATOM 906 N N . PHE A 1 110 ? 4.973 7.659 5.366 1.00 87.31 110 PHE A N 1
ATOM 907 C CA . PHE A 1 110 ? 5.005 6.787 4.194 1.00 87.31 110 PHE A CA 1
ATOM 908 C C . PHE A 1 110 ? 4.751 7.564 2.894 1.00 87.31 110 PHE A C 1
ATOM 910 O O . PHE A 1 110 ? 5.520 7.452 1.939 1.00 87.31 110 PHE A O 1
ATOM 917 N N . PHE A 1 111 ? 3.719 8.407 2.874 1.00 86.88 111 PHE A N 1
ATOM 918 C CA . PHE A 1 111 ? 3.373 9.211 1.708 1.00 86.88 111 PHE A CA 1
ATOM 919 C C . PHE A 1 111 ? 4.497 10.178 1.324 1.00 86.88 111 PHE A C 1
ATOM 921 O O . PHE A 1 111 ? 4.903 10.220 0.166 1.00 86.88 111 PHE A O 1
ATOM 928 N N . ASN A 1 112 ? 5.065 10.902 2.290 1.00 86.38 112 ASN A N 1
ATOM 929 C CA . ASN A 1 112 ? 6.139 11.862 2.034 1.00 86.38 112 ASN A CA 1
ATOM 930 C C . ASN A 1 112 ? 7.447 11.204 1.577 1.00 86.38 112 ASN A C 1
ATOM 932 O O . ASN A 1 112 ? 8.158 11.788 0.762 1.00 86.38 112 ASN A O 1
ATOM 936 N N . THR A 1 113 ? 7.750 9.993 2.046 1.00 87.75 113 THR A N 1
ATOM 937 C CA . THR A 1 113 ? 8.960 9.262 1.641 1.00 87.75 113 THR A CA 1
ATOM 938 C C . THR A 1 113 ? 8.885 8.761 0.197 1.00 87.75 113 THR A C 1
ATOM 940 O O . THR A 1 113 ? 9.888 8.800 -0.514 1.00 87.75 113 THR A O 1
ATOM 943 N N . PHE A 1 114 ? 7.714 8.294 -0.254 1.00 84.69 114 PHE A N 1
ATOM 944 C CA . PHE A 1 114 ? 7.568 7.604 -1.546 1.00 84.69 114 PHE A CA 1
ATOM 945 C C . PHE A 1 114 ? 6.792 8.395 -2.618 1.00 84.69 114 PHE A C 1
ATOM 947 O O . PHE A 1 114 ? 6.729 7.960 -3.773 1.00 84.69 114 PHE A O 1
ATOM 954 N N . ARG A 1 115 ? 6.241 9.578 -2.291 1.00 82.00 115 ARG A N 1
ATOM 955 C CA . ARG A 1 115 ? 5.560 10.465 -3.263 1.00 82.00 115 ARG A CA 1
ATOM 956 C C . ARG A 1 115 ? 6.445 10.844 -4.447 1.00 82.00 115 ARG A C 1
ATOM 958 O O . ARG A 1 115 ? 5.950 10.903 -5.569 1.00 82.00 115 ARG A O 1
ATOM 965 N N . GLY A 1 116 ? 7.740 11.067 -4.206 1.00 82.31 116 GLY A N 1
ATOM 966 C CA . GLY A 1 116 ? 8.676 11.553 -5.224 1.00 82.31 116 GLY A CA 1
ATOM 967 C C . GLY A 1 116 ? 8.819 10.600 -6.411 1.00 82.31 116 GLY A C 1
ATOM 968 O O . GLY A 1 116 ? 8.933 11.049 -7.545 1.00 82.31 116 GLY A O 1
ATOM 969 N N . ASP A 1 117 ? 8.706 9.291 -6.171 1.00 77.88 117 ASP A N 1
ATOM 970 C CA . ASP A 1 117 ? 8.807 8.277 -7.228 1.00 77.88 117 ASP A CA 1
ATOM 971 C C . ASP A 1 117 ? 7.605 8.296 -8.190 1.00 77.88 117 ASP A C 1
ATOM 973 O O . ASP A 1 117 ? 7.706 7.846 -9.330 1.00 77.88 117 ASP A O 1
ATOM 977 N N . HIS A 1 118 ? 6.459 8.820 -7.743 1.00 80.19 118 HIS A N 1
ATOM 978 C CA . HIS A 1 118 ? 5.185 8.761 -8.467 1.00 80.19 118 HIS A CA 1
ATOM 979 C C . HIS A 1 118 ? 4.709 10.130 -8.968 1.00 80.19 118 HIS A C 1
ATOM 981 O O . HIS A 1 118 ? 3.795 10.200 -9.794 1.00 80.19 118 HIS A O 1
ATOM 987 N N . GLU A 1 119 ? 5.328 11.221 -8.510 1.00 78.25 119 GLU A N 1
ATOM 988 C CA . GLU A 1 119 ? 4.932 12.598 -8.825 1.00 78.25 119 GLU A CA 1
ATOM 989 C C . GLU A 1 119 ? 5.003 12.898 -10.328 1.00 78.25 119 GLU A C 1
ATOM 991 O O . GLU A 1 119 ? 4.124 13.570 -10.867 1.00 78.25 119 GLU A O 1
ATOM 996 N N . MET A 1 120 ? 5.974 12.316 -11.037 1.00 76.25 120 MET A N 1
ATOM 997 C CA . MET A 1 120 ? 6.159 12.548 -12.472 1.00 76.25 120 MET A CA 1
ATOM 998 C C . MET A 1 120 ? 4.985 12.045 -13.332 1.00 76.25 120 MET A C 1
ATOM 1000 O O . MET A 1 120 ? 4.666 12.666 -14.343 1.00 76.25 120 MET A O 1
ATOM 1004 N N . MET A 1 121 ? 4.327 10.947 -12.938 1.00 76.31 121 MET A N 1
ATOM 1005 C CA . MET A 1 121 ? 3.200 10.365 -13.690 1.00 76.31 121 MET A CA 1
ATOM 1006 C C . MET A 1 121 ? 1.829 10.672 -13.072 1.00 76.31 121 MET A C 1
ATOM 1008 O O . MET A 1 121 ? 0.848 10.788 -13.805 1.00 76.31 121 MET A O 1
ATOM 1012 N N . HIS A 1 122 ? 1.748 10.822 -11.746 1.00 79.44 122 HIS A N 1
ATOM 1013 C CA . HIS A 1 122 ? 0.482 10.855 -11.002 1.00 79.44 122 HIS A CA 1
ATOM 1014 C C . HIS A 1 122 ? 0.341 12.060 -10.054 1.00 79.44 122 HIS A C 1
ATOM 1016 O O . HIS A 1 122 ? -0.426 12.000 -9.092 1.00 79.44 122 HIS A O 1
ATOM 1022 N N . SER A 1 123 ? 1.029 13.178 -10.321 1.00 79.62 123 SER A N 1
ATOM 1023 C CA . SER A 1 123 ? 0.980 14.399 -9.488 1.00 79.62 123 SER A CA 1
ATOM 1024 C C . SER A 1 123 ? -0.438 14.840 -9.110 1.00 79.62 123 SER A C 1
ATOM 1026 O O . SER A 1 123 ? -0.718 15.074 -7.938 1.00 79.62 123 SER A O 1
ATOM 1028 N N . ARG A 1 124 ? -1.366 14.894 -10.075 1.00 79.94 124 ARG A N 1
ATOM 1029 C CA . ARG A 1 124 ? -2.756 15.324 -9.840 1.00 79.94 124 ARG A CA 1
ATOM 1030 C C . ARG A 1 124 ? -3.492 14.432 -8.838 1.00 79.94 124 ARG A C 1
ATOM 1032 O O . ARG A 1 124 ? -4.295 14.938 -8.057 1.00 79.94 124 ARG A O 1
ATOM 1039 N N . ASP A 1 125 ? -3.250 13.127 -8.877 1.00 80.56 125 ASP A N 1
ATOM 1040 C CA . ASP A 1 125 ? -3.917 12.174 -7.990 1.00 80.56 125 ASP A CA 1
ATOM 1041 C C . ASP A 1 125 ? -3.288 12.208 -6.594 1.00 80.56 125 ASP A C 1
ATOM 1043 O O . ASP A 1 125 ? -4.004 12.171 -5.594 1.00 80.56 125 ASP A O 1
ATOM 1047 N N . LEU A 1 126 ? -1.966 12.392 -6.517 1.00 82.88 126 LEU A N 1
ATOM 1048 C CA . LEU A 1 126 ? -1.249 12.578 -5.255 1.00 82.88 126 LEU A CA 1
ATOM 1049 C C . LEU A 1 126 ? -1.697 13.847 -4.523 1.00 82.88 126 LEU A C 1
ATOM 1051 O O . LEU A 1 126 ? -1.970 13.777 -3.330 1.00 82.88 126 LEU A O 1
ATOM 1055 N N . THR A 1 127 ? -1.861 14.980 -5.213 1.00 80.69 127 THR A N 1
ATOM 1056 C CA . THR A 1 127 ? -2.363 16.219 -4.586 1.00 80.69 127 THR A CA 1
ATOM 1057 C C . THR A 1 127 ? -3.780 16.050 -4.032 1.00 80.69 127 THR A C 1
ATOM 1059 O O . THR A 1 127 ? -4.110 16.598 -2.984 1.00 80.69 127 THR A O 1
ATOM 1062 N N . LYS A 1 128 ? -4.633 15.262 -4.700 1.00 79.06 128 LYS A N 1
ATOM 1063 C CA . LYS A 1 128 ? -5.974 14.942 -4.182 1.00 79.06 128 LYS A CA 1
ATOM 1064 C C . LYS A 1 128 ? -5.909 14.069 -2.928 1.00 79.06 128 LYS A C 1
ATOM 1066 O O . LYS A 1 128 ? -6.692 14.278 -2.010 1.00 79.06 128 LYS A O 1
ATOM 1071 N N . LEU A 1 129 ? -4.983 13.111 -2.889 1.00 77.25 129 LEU A N 1
ATOM 1072 C CA . LEU A 1 129 ? -4.771 12.220 -1.744 1.00 77.25 129 LEU A CA 1
ATOM 1073 C C . LEU A 1 129 ? -4.090 12.916 -0.559 1.00 77.25 129 LEU A C 1
ATOM 1075 O O . LEU A 1 129 ? -4.355 12.555 0.582 1.00 77.25 129 LEU A O 1
ATOM 1079 N N . GLU A 1 130 ? -3.276 13.942 -0.806 1.00 76.75 130 GLU A N 1
ATOM 1080 C CA . GLU A 1 130 ? -2.649 14.767 0.236 1.00 76.75 130 GLU A CA 1
ATOM 1081 C C . GLU A 1 130 ? -3.693 15.510 1.091 1.00 76.75 130 GLU A C 1
ATOM 1083 O O . GLU A 1 130 ? -3.482 15.730 2.283 1.00 76.75 130 GLU A O 1
ATOM 1088 N N . GLY A 1 131 ? -4.861 15.824 0.517 1.00 69.12 131 GLY A N 1
ATOM 1089 C CA . GLY A 1 131 ? -6.004 16.384 1.246 1.00 69.12 131 GLY A CA 1
ATOM 1090 C C . GLY A 1 131 ? -6.703 15.399 2.196 1.00 69.12 131 GLY A C 1
ATOM 1091 O O . GLY A 1 131 ? -7.514 15.822 3.023 1.00 69.12 131 GLY A O 1
ATOM 1092 N N . VAL A 1 132 ? -6.398 14.097 2.124 1.00 69.19 132 VAL A N 1
ATOM 1093 C CA . VAL A 1 132 ? -7.029 13.065 2.959 1.00 69.19 132 VAL A CA 1
ATOM 1094 C C . VAL A 1 132 ? -6.334 12.998 4.314 1.00 69.19 132 VAL A C 1
ATOM 1096 O O . VAL A 1 132 ? -5.337 12.311 4.519 1.00 69.19 132 VAL A O 1
ATOM 1099 N N . LEU A 1 133 ? -6.889 13.743 5.267 1.00 64.56 133 LEU A N 1
ATOM 1100 C CA . LEU A 1 133 ? -6.340 13.895 6.618 1.00 64.56 133 LEU A CA 1
ATOM 1101 C C . LEU A 1 133 ? -7.103 13.084 7.676 1.00 64.56 133 LEU A C 1
ATOM 1103 O O . LEU A 1 133 ? -6.741 13.139 8.846 1.00 64.56 133 LEU A O 1
ATOM 1107 N N . SER A 1 134 ? -8.168 12.372 7.304 1.00 64.94 134 SER A N 1
ATOM 1108 C CA . SER A 1 134 ? -8.997 11.600 8.236 1.00 64.94 134 SER A CA 1
ATOM 1109 C C . SER A 1 134 ? -9.536 10.334 7.562 1.00 64.94 134 SER A C 1
ATOM 1111 O O . SER A 1 134 ? -9.858 10.401 6.373 1.00 64.94 134 SER A O 1
ATOM 1113 N N . PRO A 1 135 ? -9.706 9.215 8.293 1.00 67.19 135 PRO A N 1
ATOM 1114 C CA . PRO A 1 135 ? -10.408 8.032 7.791 1.00 67.19 135 PRO A CA 1
ATOM 1115 C C . PRO A 1 135 ? -11.814 8.361 7.269 1.00 67.19 135 PRO A C 1
ATOM 1117 O O . PRO A 1 135 ? -12.232 7.820 6.255 1.00 67.19 135 PRO A O 1
ATOM 1120 N N . SER A 1 136 ? -12.498 9.328 7.889 1.00 67.88 136 SER A N 1
ATOM 1121 C CA . SER A 1 136 ? -13.820 9.805 7.456 1.00 67.88 136 SER A CA 1
ATOM 1122 C C . SER A 1 136 ? -13.784 10.435 6.058 1.00 67.88 136 SER A C 1
ATOM 1124 O O . SER A 1 136 ? -14.644 10.167 5.230 1.00 67.88 136 SER A O 1
ATOM 1126 N N . HIS A 1 137 ? -12.735 11.207 5.749 1.00 70.62 137 HIS A N 1
ATOM 1127 C CA . HIS A 1 137 ? -12.549 11.773 4.408 1.00 70.62 137 HIS A CA 1
ATOM 1128 C C . HIS A 1 137 ? -12.229 10.699 3.366 1.00 70.62 137 HIS A C 1
ATOM 1130 O O . HIS A 1 137 ? -12.536 10.876 2.190 1.00 70.62 137 HIS A O 1
ATOM 1136 N N . LEU A 1 138 ? -11.604 9.591 3.777 1.00 70.00 138 LEU A N 1
ATOM 1137 C CA . LEU A 1 138 ? -11.344 8.473 2.877 1.00 70.00 138 LEU A CA 1
ATOM 1138 C C . LEU A 1 138 ? -12.650 7.768 2.476 1.00 70.00 138 LEU A C 1
ATOM 1140 O O . LEU A 1 138 ? -12.784 7.384 1.318 1.00 70.00 138 LEU A O 1
ATOM 1144 N N . GLU A 1 139 ? -13.601 7.629 3.404 1.00 66.88 139 GLU A N 1
ATOM 1145 C CA . GLU A 1 139 ? -14.937 7.076 3.131 1.00 66.88 139 GLU A CA 1
ATOM 1146 C C . GLU A 1 139 ? -15.805 8.030 2.297 1.00 66.88 139 GLU A C 1
ATOM 1148 O O . GLU A 1 139 ? -16.532 7.598 1.406 1.00 66.88 139 GLU A O 1
ATOM 1153 N N . GLU A 1 140 ? -15.702 9.340 2.523 1.00 66.88 140 GLU A N 1
ATOM 1154 C CA . GLU A 1 140 ? -16.453 10.335 1.746 1.00 66.88 140 GLU A CA 1
ATOM 1155 C C . GLU A 1 140 ? -15.923 10.509 0.313 1.00 66.88 140 GLU A C 1
ATOM 1157 O O . GLU A 1 140 ? -16.662 10.909 -0.592 1.00 66.88 140 GLU A O 1
ATOM 1162 N N . MET A 1 141 ? -14.648 10.198 0.063 1.00 73.38 141 MET A N 1
ATOM 1163 C CA . MET A 1 141 ? -14.070 10.305 -1.274 1.00 73.38 141 MET A CA 1
ATOM 1164 C C . MET A 1 141 ? -14.496 9.143 -2.178 1.00 73.38 141 MET A C 1
ATOM 1166 O O . MET A 1 141 ? -13.920 8.054 -2.161 1.00 73.38 141 MET A O 1
ATOM 1170 N N . GLU A 1 142 ? -15.397 9.436 -3.116 1.00 66.19 142 GLU A N 1
ATOM 1171 C CA . GLU A 1 142 ? -15.782 8.537 -4.218 1.00 66.19 142 GLU A CA 1
ATOM 1172 C C . GLU A 1 142 ? -14.564 8.009 -5.009 1.00 66.19 142 GLU A C 1
ATOM 1174 O O . GLU A 1 142 ? -14.537 6.866 -5.475 1.00 66.19 142 GLU A O 1
ATOM 1179 N N . PHE A 1 143 ? -13.503 8.818 -5.104 1.00 70.12 143 PHE A N 1
ATOM 1180 C CA . PHE A 1 143 ? -12.236 8.433 -5.726 1.00 70.12 143 PHE A CA 1
ATOM 1181 C C . PHE A 1 143 ? -11.564 7.246 -5.017 1.00 70.12 143 PHE A C 1
ATOM 1183 O O . PHE A 1 143 ? -11.081 6.333 -5.685 1.00 70.12 143 PHE A O 1
ATOM 1190 N N . ALA A 1 144 ? -11.570 7.215 -3.681 1.00 69.50 144 ALA A N 1
ATOM 1191 C CA . ALA A 1 144 ? -10.980 6.125 -2.907 1.00 69.50 144 ALA A CA 1
ATOM 1192 C C . ALA A 1 144 ? -11.803 4.836 -3.024 1.00 69.50 144 ALA A C 1
ATOM 1194 O O . ALA A 1 144 ? -11.241 3.750 -3.188 1.00 69.50 144 ALA A O 1
ATOM 1195 N N . HIS A 1 145 ? -13.133 4.957 -3.038 1.00 71.38 145 HIS A N 1
ATOM 1196 C CA . HIS A 1 145 ? -14.034 3.837 -3.309 1.00 71.38 145 HIS A CA 1
ATOM 1197 C C . HIS A 1 145 ? -13.812 3.241 -4.698 1.00 71.38 145 HIS A C 1
ATOM 1199 O O . HIS A 1 145 ? -13.661 2.025 -4.833 1.00 71.38 145 HIS A O 1
ATOM 1205 N N . THR A 1 146 ? -13.716 4.093 -5.717 1.00 70.31 146 THR A N 1
ATOM 1206 C CA . THR A 1 146 ? -13.437 3.663 -7.090 1.00 70.31 146 THR A CA 1
ATOM 1207 C C . THR A 1 146 ? -12.082 2.974 -7.175 1.00 70.31 146 THR A C 1
ATOM 1209 O O . THR A 1 146 ? -11.968 1.926 -7.805 1.00 70.31 146 THR A O 1
ATOM 1212 N N . LEU A 1 147 ? -11.053 3.498 -6.508 1.00 70.81 147 LEU A N 1
ATOM 1213 C CA . LEU A 1 147 ? -9.725 2.893 -6.527 1.00 70.81 147 LEU A CA 1
ATOM 1214 C C . LEU A 1 147 ? -9.686 1.534 -5.809 1.00 70.81 147 LEU A C 1
ATOM 1216 O O . LEU A 1 147 ? -9.044 0.611 -6.295 1.00 70.81 147 LEU A O 1
ATOM 1220 N N . ARG A 1 148 ? -10.409 1.375 -4.691 1.00 70.12 148 ARG A N 1
ATOM 1221 C CA . ARG A 1 148 ? -10.532 0.090 -3.975 1.00 70.12 148 ARG A CA 1
ATOM 1222 C C . ARG A 1 148 ? -11.344 -0.955 -4.741 1.00 70.12 148 ARG A C 1
ATOM 1224 O O . ARG A 1 148 ? -11.037 -2.140 -4.659 1.00 70.12 148 ARG A O 1
ATOM 1231 N N . GLN A 1 149 ? -12.388 -0.540 -5.454 1.00 70.19 149 GLN A N 1
ATOM 1232 C CA . GLN A 1 149 ? -13.284 -1.458 -6.167 1.00 70.19 149 GLN A CA 1
ATOM 1233 C C . GLN A 1 149 ? -12.818 -1.759 -7.597 1.00 70.19 149 GLN A C 1
ATOM 1235 O O . GLN A 1 149 ? -13.110 -2.831 -8.135 1.00 70.19 149 GLN A O 1
ATOM 1240 N N . SER A 1 150 ? -12.091 -0.837 -8.230 1.00 68.69 150 SER A N 1
ATOM 1241 C CA . SER A 1 150 ? -11.595 -1.023 -9.590 1.00 68.69 150 SER A CA 1
ATOM 1242 C C . SER A 1 150 ? -10.323 -1.868 -9.594 1.00 68.69 150 SER A C 1
ATOM 1244 O O . SER A 1 150 ? -9.308 -1.546 -8.985 1.00 68.69 150 SER A O 1
ATOM 1246 N N . LYS A 1 151 ? -10.361 -2.982 -10.328 1.00 71.56 151 LYS A N 1
ATOM 1247 C CA . LYS A 1 151 ? -9.156 -3.771 -10.597 1.00 71.56 151 LYS A CA 1
ATOM 1248 C C . LYS A 1 151 ? -8.322 -3.042 -11.642 1.00 71.56 151 LYS A C 1
ATOM 1250 O O . LYS A 1 151 ? -8.744 -2.921 -12.796 1.00 71.56 151 LYS A O 1
ATOM 1255 N N . VAL A 1 152 ? -7.136 -2.584 -11.253 1.00 70.94 152 VAL A N 1
ATOM 1256 C CA . VAL A 1 152 ? -6.198 -1.941 -12.176 1.00 70.94 152 VAL A CA 1
ATOM 1257 C C . VAL A 1 152 ? -5.730 -2.968 -13.208 1.00 70.94 152 VAL A C 1
ATOM 1259 O O . VAL A 1 152 ? -5.130 -3.987 -12.874 1.00 70.94 152 VAL A O 1
ATOM 1262 N N . LYS A 1 153 ? -6.033 -2.717 -14.485 1.00 71.19 153 LYS A N 1
ATOM 1263 C CA . LYS A 1 153 ? -5.587 -3.564 -15.597 1.00 71.19 153 LYS A CA 1
ATOM 1264 C C . LYS A 1 153 ? -4.163 -3.178 -15.972 1.00 71.19 153 LYS A C 1
ATOM 1266 O O . LYS A 1 153 ? -3.954 -2.213 -16.704 1.00 71.19 153 LYS A O 1
ATOM 1271 N N . ILE A 1 154 ? -3.195 -3.936 -15.476 1.00 75.12 154 ILE A N 1
ATOM 1272 C CA . ILE A 1 154 ? -1.782 -3.737 -15.794 1.00 75.12 154 ILE A CA 1
ATOM 1273 C C . ILE A 1 154 ? -1.407 -4.700 -16.918 1.00 75.12 154 ILE A C 1
ATOM 1275 O O . ILE A 1 154 ? -1.636 -5.903 -16.814 1.00 75.12 154 ILE A O 1
ATOM 1279 N N . LYS A 1 155 ? -0.865 -4.161 -18.013 1.00 73.12 155 LYS A N 1
ATOM 1280 C CA . LYS A 1 155 ? -0.238 -4.967 -19.062 1.00 73.12 155 LYS A CA 1
ATOM 1281 C C . LYS A 1 155 ? 1.222 -5.168 -18.676 1.00 73.12 155 LYS A C 1
ATOM 1283 O O . LYS A 1 155 ? 1.922 -4.177 -18.482 1.00 73.12 155 LYS A O 1
ATOM 1288 N N . ILE A 1 156 ? 1.619 -6.425 -18.554 1.00 76.56 156 ILE A N 1
ATOM 1289 C CA . ILE A 1 156 ? 2.998 -6.855 -18.329 1.00 76.56 156 ILE A CA 1
ATOM 1290 C C . ILE A 1 156 ? 3.481 -7.594 -19.579 1.00 76.56 156 ILE A C 1
ATOM 1292 O O . ILE A 1 156 ? 2.663 -8.207 -20.276 1.00 76.56 156 ILE A O 1
ATOM 1296 N N . CYS A 1 157 ? 4.775 -7.508 -19.878 1.00 70.19 157 CYS A N 1
ATOM 1297 C CA . CYS A 1 157 ? 5.413 -8.324 -20.904 1.00 70.19 157 CYS A CA 1
ATOM 1298 C C . CYS A 1 157 ? 5.237 -9.814 -20.572 1.00 70.19 157 CYS A C 1
ATOM 1300 O O . CYS A 1 157 ? 5.214 -10.203 -19.404 1.00 70.19 157 CYS A O 1
ATOM 1302 N N . GLN A 1 158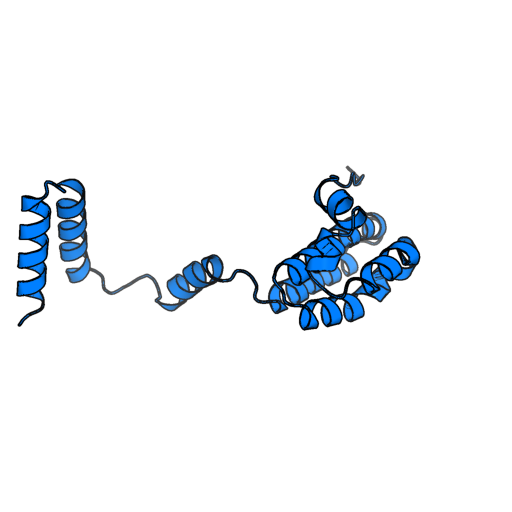 ? 5.059 -10.620 -21.619 1.00 61.75 158 GLN A N 1
ATOM 1303 C CA . GLN A 1 158 ? 4.762 -12.051 -21.543 1.00 61.75 158 GLN A CA 1
ATOM 1304 C C . GLN A 1 158 ? 6.034 -12.897 -21.606 1.00 61.75 158 GLN A C 1
ATOM 1306 O O . GLN A 1 158 ? 6.964 -12.485 -22.336 1.00 61.75 158 GLN A O 1
#

Organism: Tanacetum cinerariifolium (NCBI:txid118510)

Secondary structure (DSSP, 8-state):
--HHHHHHHHHHHHHHHT-HHHHHHHHHHHHHHTT-S-SS-HHHHHHHHHHHH-S--HHHHHHHHHHHHHHHHHS-HHHHHHHHHHHHHHHHHHHHHHHHTT-HHHHHHHHHHHHHHHHHHHHHHHHHHHT--SHHHHHH-HHHHHHHHS--------